Protein AF-A0A423VSE4-F1 (afdb_monomer_lite)

Structure (mmCIF, N/CA/C/O backbone):
data_AF-A0A423VSE4-F1
#
_entry.id   AF-A0A423VSE4-F1
#
loop_
_atom_site.group_PDB
_atom_site.id
_atom_site.type_symbol
_atom_site.label_atom_id
_atom_site.label_alt_id
_atom_site.label_comp_id
_atom_site.label_asym_id
_atom_site.label_entity_id
_atom_site.label_seq_id
_atom_site.pdbx_PDB_ins_code
_atom_site.Cartn_x
_atom_site.Cartn_y
_atom_site.Cartn_z
_atom_site.occupancy
_atom_site.B_iso_or_equiv
_atom_site.auth_seq_id
_atom_site.auth_comp_id
_atom_site.auth_asym_id
_atom_site.auth_atom_id
_atom_site.pdbx_PDB_model_num
ATOM 1 N N . MET A 1 1 ? 8.075 6.914 -15.945 1.00 66.00 1 MET A N 1
ATOM 2 C CA . MET A 1 1 ? 8.397 5.914 -16.992 1.00 66.00 1 MET A CA 1
ATOM 3 C C . MET A 1 1 ? 8.867 4.642 -16.314 1.00 66.00 1 MET A C 1
ATOM 5 O O . MET A 1 1 ? 9.471 4.757 -15.257 1.00 66.00 1 MET A O 1
ATOM 9 N N . ILE A 1 2 ? 8.597 3.471 -16.900 1.00 67.06 2 ILE A N 1
ATOM 10 C CA . ILE A 1 2 ? 9.089 2.181 -16.386 1.00 67.06 2 ILE A CA 1
ATOM 11 C C . ILE A 1 2 ? 10.633 2.233 -16.331 1.00 67.06 2 ILE A C 1
ATOM 13 O O . ILE A 1 2 ? 11.230 2.611 -17.343 1.00 67.06 2 ILE A O 1
ATOM 17 N N . PRO A 1 3 ? 11.284 1.931 -15.190 1.00 70.06 3 PRO A N 1
ATOM 18 C CA . PRO A 1 3 ? 12.743 1.903 -15.097 1.00 70.06 3 PRO A CA 1
ATOM 19 C C . PRO A 1 3 ? 13.387 0.908 -16.078 1.00 70.06 3 PRO A C 1
ATOM 21 O O . PRO A 1 3 ? 12.796 -0.103 -16.454 1.00 70.06 3 PRO A O 1
ATOM 24 N N . ARG A 1 4 ? 14.626 1.176 -16.508 1.00 74.94 4 ARG A N 1
ATOM 25 C CA . ARG A 1 4 ? 15.359 0.231 -17.367 1.00 74.94 4 ARG A CA 1
ATOM 26 C C . ARG A 1 4 ? 15.680 -1.046 -16.591 1.00 74.94 4 ARG A C 1
ATOM 28 O O . ARG A 1 4 ? 16.138 -0.970 -15.457 1.00 74.94 4 ARG A O 1
ATOM 35 N N . GLY A 1 5 ? 15.494 -2.198 -17.235 1.00 75.25 5 GLY A N 1
ATOM 36 C CA . GLY A 1 5 ? 15.815 -3.509 -16.664 1.00 75.25 5 GLY A CA 1
ATOM 37 C C . GLY A 1 5 ? 14.738 -4.109 -15.753 1.00 75.25 5 GLY A C 1
ATOM 38 O O . GLY A 1 5 ? 14.936 -5.215 -15.269 1.00 75.25 5 GLY A O 1
ATOM 39 N N . THR A 1 6 ? 13.603 -3.431 -15.544 1.00 67.44 6 THR A N 1
ATOM 40 C CA . THR A 1 6 ? 12.494 -3.933 -14.702 1.00 67.44 6 THR A CA 1
ATOM 41 C C . THR A 1 6 ? 11.329 -4.521 -15.501 1.00 67.44 6 THR A C 1
ATOM 43 O O . THR A 1 6 ? 10.330 -4.947 -14.928 1.00 67.44 6 THR A O 1
ATOM 46 N N . ALA A 1 7 ? 11.441 -4.534 -16.828 1.00 72.50 7 ALA A N 1
ATOM 47 C CA . ALA A 1 7 ? 10.487 -5.137 -17.745 1.00 72.50 7 ALA A CA 1
ATOM 48 C C . ALA A 1 7 ? 11.225 -5.649 -18.988 1.00 72.50 7 ALA A C 1
ATOM 50 O O . ALA A 1 7 ? 12.327 -5.181 -19.296 1.00 72.50 7 ALA A O 1
ATOM 51 N N . ASP A 1 8 ? 10.590 -6.566 -19.719 1.00 80.88 8 ASP A N 1
ATOM 52 C CA . ASP A 1 8 ? 11.051 -7.006 -21.037 1.00 80.88 8 ASP A CA 1
ATOM 53 C C . ASP A 1 8 ? 11.334 -5.803 -21.958 1.00 80.88 8 ASP A C 1
ATOM 55 O O . ASP A 1 8 ? 10.617 -4.794 -21.931 1.00 80.88 8 ASP A O 1
ATOM 59 N N . ALA A 1 9 ? 12.383 -5.902 -22.779 1.00 82.69 9 ALA A N 1
ATOM 60 C CA . ALA A 1 9 ? 12.835 -4.806 -23.633 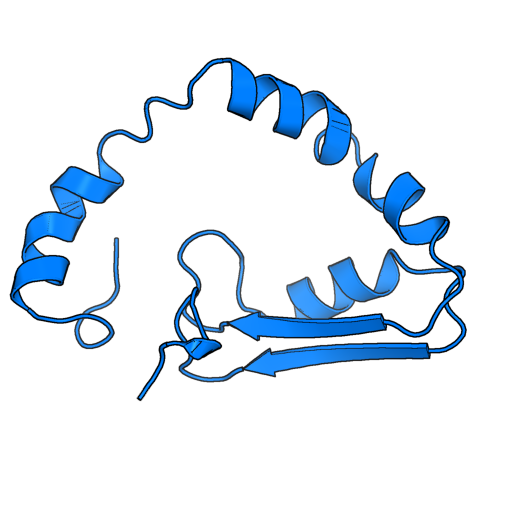1.00 82.69 9 ALA A CA 1
ATOM 61 C C . ALA A 1 9 ? 11.724 -4.295 -24.568 1.00 82.69 9 ALA A C 1
ATOM 63 O O . ALA A 1 9 ? 11.563 -3.080 -24.715 1.00 82.69 9 ALA A O 1
ATOM 64 N N . ALA A 1 10 ? 10.901 -5.196 -25.118 1.00 84.62 10 ALA A N 1
ATOM 65 C CA . ALA A 1 10 ? 9.790 -4.833 -25.989 1.00 84.62 10 ALA A CA 1
ATOM 66 C C . ALA A 1 10 ? 8.692 -4.070 -25.230 1.00 84.62 10 ALA A C 1
ATOM 68 O O . ALA A 1 10 ? 8.062 -3.177 -25.793 1.00 84.62 10 ALA A O 1
ATOM 69 N N . ILE A 1 11 ? 8.476 -4.361 -23.943 1.00 78.75 11 ILE A N 1
ATOM 70 C CA . ILE A 1 11 ? 7.528 -3.626 -23.088 1.00 78.75 11 ILE A CA 1
ATOM 71 C C . ILE A 1 11 ? 8.095 -2.265 -22.684 1.00 78.75 11 ILE A C 1
ATOM 73 O O . ILE A 1 11 ? 7.377 -1.262 -22.717 1.00 78.75 11 ILE A O 1
ATOM 77 N N . HIS A 1 12 ? 9.386 -2.200 -22.353 1.00 81.38 12 HIS A N 1
ATOM 78 C CA . HIS A 1 12 ? 10.053 -0.947 -22.013 1.00 81.38 12 HIS A CA 1
ATOM 79 C C . HIS A 1 12 ? 10.001 0.062 -23.178 1.00 81.38 12 HIS A C 1
ATOM 81 O O . HIS A 1 12 ? 9.734 1.243 -22.950 1.00 81.38 12 HIS A O 1
ATOM 87 N N . GLU A 1 13 ? 10.160 -0.381 -24.433 1.00 85.69 13 GLU A N 1
ATOM 88 C CA . GLU A 1 13 ? 9.986 0.470 -25.628 1.00 85.69 13 GLU A CA 1
ATOM 89 C C . GLU A 1 13 ? 8.580 1.080 -25.735 1.00 85.69 13 GLU A C 1
ATOM 91 O O . GLU A 1 13 ? 8.410 2.219 -26.178 1.00 85.69 13 GLU A O 1
ATOM 96 N N . GLN A 1 14 ? 7.561 0.359 -25.262 1.00 81.88 14 GLN A N 1
ATOM 97 C CA . GLN A 1 14 ? 6.183 0.849 -25.203 1.00 81.88 14 GLN A CA 1
ATOM 98 C C . GLN A 1 14 ? 5.940 1.797 -24.020 1.00 81.88 14 GLN A C 1
ATOM 100 O O . GLN A 1 14 ? 4.867 2.400 -23.941 1.00 81.88 14 GLN A O 1
ATOM 105 N N . GLY A 1 15 ? 6.918 1.973 -23.125 1.00 76.31 15 GLY A N 1
ATOM 106 C CA . GLY A 1 15 ? 6.793 2.729 -21.882 1.00 76.31 15 GLY A CA 1
ATOM 107 C C . GLY A 1 15 ? 6.207 4.120 -22.093 1.00 76.31 15 GLY A C 1
ATOM 108 O O . GLY A 1 15 ? 5.275 4.489 -21.388 1.00 76.31 15 GLY A O 1
ATOM 109 N N . ARG A 1 16 ? 6.657 4.860 -23.117 1.00 73.00 16 ARG A N 1
ATOM 110 C CA . ARG A 1 16 ? 6.121 6.198 -23.418 1.00 73.00 16 ARG A CA 1
ATOM 111 C C . ARG A 1 16 ? 4.659 6.157 -23.863 1.00 73.00 16 ARG A C 1
ATOM 113 O O . ARG A 1 16 ? 3.871 6.950 -23.372 1.00 73.00 16 ARG A O 1
ATOM 120 N N . ARG A 1 17 ? 4.268 5.211 -24.727 1.00 75.75 17 ARG A N 1
ATOM 121 C CA . ARG A 1 17 ? 2.869 5.032 -25.167 1.00 75.75 17 ARG A CA 1
ATOM 122 C C . ARG A 1 17 ? 1.949 4.671 -23.999 1.00 75.75 17 ARG A C 1
ATOM 124 O O . ARG A 1 17 ? 0.821 5.150 -23.951 1.00 75.75 17 ARG A O 1
ATOM 131 N N . LEU A 1 18 ? 2.426 3.826 -23.086 1.00 67.12 18 LEU A N 1
ATOM 132 C CA . LEU A 1 18 ? 1.685 3.417 -21.890 1.00 67.12 18 LEU A CA 1
ATOM 133 C C . LEU A 1 18 ? 1.583 4.556 -20.862 1.00 67.12 18 LEU A C 1
ATOM 135 O O . LEU A 1 18 ? 0.568 4.668 -20.179 1.00 67.12 18 LEU A O 1
ATOM 139 N N . TYR A 1 19 ? 2.601 5.418 -20.783 1.00 65.31 19 TYR A N 1
ATOM 140 C CA . TYR A 1 19 ? 2.627 6.571 -19.879 1.00 65.31 19 TYR A CA 1
ATOM 141 C C . TYR A 1 19 ? 1.797 7.755 -20.396 1.00 65.31 19 TYR A C 1
ATOM 143 O O . TYR A 1 19 ? 1.093 8.394 -19.619 1.00 65.31 19 TYR A O 1
ATOM 151 N N . ASP A 1 20 ? 1.852 8.039 -21.703 1.00 53.84 20 ASP A N 1
ATOM 152 C CA . ASP A 1 20 ? 1.373 9.306 -22.281 1.00 53.84 20 ASP A CA 1
ATOM 153 C C . ASP A 1 20 ? -0.146 9.471 -22.331 1.00 53.84 20 ASP A C 1
ATOM 155 O O . ASP A 1 20 ? -0.611 10.501 -22.806 1.00 53.84 20 ASP A O 1
ATOM 159 N N . ARG A 1 21 ? -0.949 8.520 -21.850 1.00 52.00 21 ARG A N 1
ATOM 160 C CA . ARG A 1 21 ? -2.403 8.699 -21.712 1.00 52.00 21 ARG A CA 1
ATOM 161 C C . ARG A 1 21 ? -3.006 7.557 -20.899 1.00 52.00 21 ARG A C 1
ATOM 163 O O . ARG A 1 21 ? -3.736 6.719 -21.425 1.00 52.00 21 ARG A O 1
ATOM 170 N N . MET A 1 22 ? -2.864 7.610 -19.574 1.00 50.56 22 MET A N 1
ATOM 171 C CA . MET A 1 22 ? -4.071 7.347 -18.787 1.00 50.56 22 MET A CA 1
ATOM 172 C C . MET A 1 22 ? -5.023 8.510 -19.086 1.00 50.56 22 MET A C 1
ATOM 174 O O . MET A 1 22 ? -5.041 9.513 -18.380 1.00 50.56 22 MET A O 1
ATOM 178 N N . HIS A 1 23 ? -5.808 8.407 -20.162 1.00 51.16 23 HIS A N 1
ATOM 179 C CA . HIS A 1 23 ? -7.091 9.100 -20.211 1.00 51.16 23 HIS A CA 1
ATOM 180 C C . HIS A 1 23 ? -7.896 8.503 -19.067 1.00 51.16 23 HIS A C 1
ATOM 182 O O . HIS A 1 23 ? -8.531 7.472 -19.251 1.00 51.16 23 HIS A O 1
ATOM 188 N N . VAL A 1 24 ? -7.744 9.068 -17.870 1.00 55.00 24 VAL A N 1
ATOM 189 C CA . VAL A 1 24 ? -8.401 8.607 -16.652 1.00 55.00 24 VAL A CA 1
ATOM 190 C C . VAL A 1 24 ? -9.899 8.652 -16.950 1.00 55.00 24 VAL A C 1
ATOM 192 O O . VAL A 1 24 ? -10.454 9.750 -17.038 1.00 55.00 24 VAL A O 1
ATOM 195 N N . PRO A 1 25 ? -10.565 7.506 -17.190 1.00 58.09 25 PRO A N 1
ATOM 196 C CA . PRO A 1 25 ? -11.990 7.518 -17.468 1.00 58.09 25 PRO A CA 1
ATOM 197 C C . PRO A 1 25 ? -12.676 8.124 -16.248 1.00 58.09 25 PRO A C 1
ATOM 199 O O . PRO A 1 25 ? -12.201 7.936 -15.128 1.00 58.09 25 PRO A O 1
ATOM 202 N N . TYR A 1 26 ? -13.782 8.839 -16.442 1.00 55.88 26 TYR A N 1
ATOM 203 C CA . TYR A 1 26 ? -14.506 9.557 -15.382 1.00 55.88 26 TYR A CA 1
ATOM 204 C C . TYR A 1 26 ? -14.693 8.729 -14.090 1.00 55.88 26 TYR A C 1
ATOM 206 O O . TYR A 1 26 ? -14.592 9.251 -12.982 1.00 55.88 26 TYR A O 1
ATOM 214 N N . VAL A 1 27 ? -14.852 7.411 -14.244 1.00 58.31 27 VAL A N 1
ATOM 215 C CA . VAL A 1 27 ? -14.967 6.405 -13.176 1.00 58.31 27 VAL A CA 1
ATOM 216 C C . VAL A 1 27 ? -13.766 6.387 -12.210 1.00 58.31 27 VAL A C 1
ATOM 218 O O . VAL A 1 27 ? -13.929 6.281 -10.999 1.00 58.31 27 VAL A O 1
ATOM 221 N N . LYS A 1 28 ? -12.542 6.582 -12.709 1.00 62.81 28 LYS A N 1
ATOM 222 C CA . LYS A 1 28 ? -11.342 6.649 -11.861 1.00 62.81 28 LYS A CA 1
ATOM 223 C C . LYS A 1 28 ? -11.250 7.962 -11.071 1.00 62.81 28 LYS A C 1
ATOM 225 O O . LYS A 1 28 ? -10.673 7.988 -9.987 1.00 62.81 28 LYS A O 1
ATOM 230 N N . ILE A 1 29 ? -11.852 9.049 -11.569 1.00 70.06 29 ILE A N 1
ATOM 231 C CA . ILE A 1 29 ? -11.963 10.312 -10.818 1.00 70.06 29 ILE A CA 1
ATOM 232 C C . ILE A 1 29 ? -12.985 10.170 -9.684 1.00 70.06 29 ILE A C 1
ATOM 234 O O . ILE A 1 29 ? -12.772 10.724 -8.602 1.00 70.06 29 ILE A O 1
ATOM 238 N N . SER A 1 30 ? -14.083 9.433 -9.893 1.00 75.94 30 SER A N 1
ATOM 239 C CA . SER A 1 30 ? -15.043 9.166 -8.815 1.00 75.94 30 SER A CA 1
ATOM 240 C C . SER A 1 30 ? -14.434 8.333 -7.693 1.00 75.94 30 SER A C 1
ATOM 242 O O . SER A 1 30 ? -14.621 8.706 -6.538 1.00 75.94 30 SER A O 1
ATOM 244 N N . ASP A 1 31 ? -13.640 7.303 -8.000 1.00 78.19 31 ASP A N 1
ATOM 245 C CA . ASP A 1 31 ? -12.971 6.492 -6.971 1.00 78.19 31 ASP A CA 1
ATO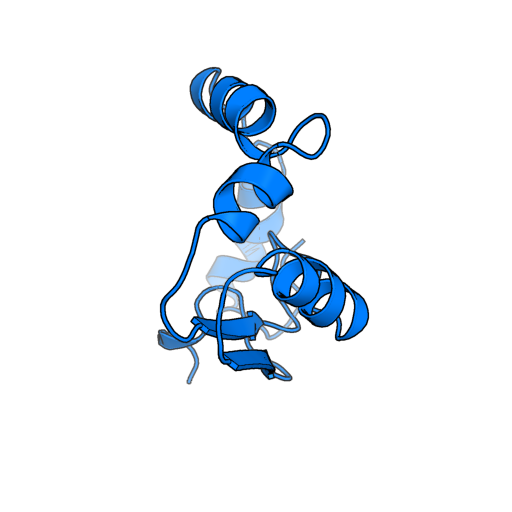M 246 C C . ASP A 1 31 ? -11.977 7.320 -6.160 1.00 78.19 31 ASP A C 1
ATOM 248 O O . ASP A 1 31 ? -11.977 7.267 -4.928 1.00 78.19 31 ASP A O 1
ATOM 252 N N . TYR A 1 32 ? -11.189 8.169 -6.832 1.00 80.62 32 TYR A N 1
ATOM 253 C CA . TYR A 1 32 ? -10.320 9.118 -6.144 1.00 80.62 32 TYR A CA 1
ATOM 254 C C . TYR A 1 32 ? -11.115 9.989 -5.166 1.00 80.62 32 TYR A C 1
ATOM 256 O O . TYR A 1 32 ? -10.753 10.088 -3.999 1.00 80.62 32 TYR A O 1
ATOM 264 N N . LYS A 1 33 ? -12.238 10.575 -5.594 1.00 82.31 33 LYS A N 1
ATOM 265 C CA . L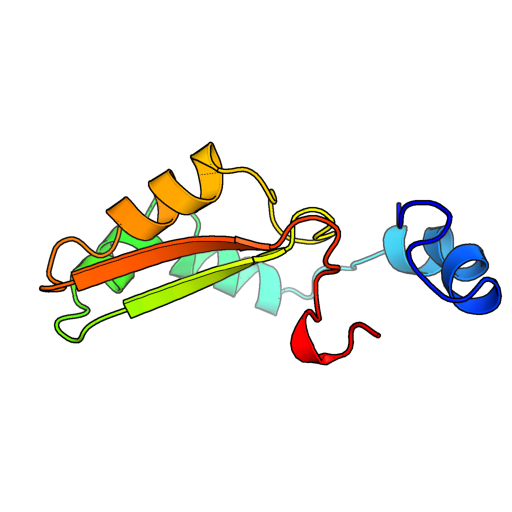YS A 1 33 ? -13.072 11.433 -4.733 1.00 82.31 33 LYS A CA 1
ATOM 266 C C . LYS A 1 33 ? -13.785 10.677 -3.608 1.00 82.31 33 LYS A C 1
ATOM 268 O O . LYS A 1 33 ? -14.047 11.254 -2.546 1.00 82.31 33 LYS A O 1
ATOM 273 N N . ALA A 1 34 ? -14.166 9.429 -3.855 1.00 83.69 34 ALA A N 1
ATOM 274 C CA . ALA A 1 34 ? -14.918 8.610 -2.916 1.00 83.69 34 ALA A CA 1
ATOM 275 C C . ALA A 1 34 ? -14.019 8.034 -1.818 1.00 83.69 34 ALA A C 1
ATOM 277 O O . ALA A 1 34 ? -14.417 8.041 -0.656 1.00 83.69 34 ALA A O 1
ATOM 278 N N . ILE A 1 35 ? -12.817 7.584 -2.183 1.00 84.56 35 ILE A N 1
ATOM 279 C CA . ILE A 1 35 ? -11.936 6.805 -1.309 1.00 84.56 35 ILE A CA 1
ATOM 280 C C . ILE A 1 35 ? -10.747 7.642 -0.843 1.00 84.56 35 ILE A C 1
ATOM 282 O O . ILE A 1 35 ? -10.459 7.700 0.344 1.00 84.56 35 ILE A O 1
ATOM 286 N N . TRP A 1 36 ? -10.051 8.314 -1.755 1.00 84.44 36 TRP A N 1
ATOM 287 C CA . TRP A 1 36 ? -8.712 8.838 -1.473 1.00 84.44 36 TRP A CA 1
ATOM 288 C C . TRP A 1 36 ? -8.706 10.322 -1.085 1.00 84.44 36 TRP A C 1
ATOM 290 O O . TRP A 1 36 ? -7.985 10.732 -0.173 1.00 84.44 36 TRP A O 1
ATOM 300 N N . ALA A 1 37 ? -9.532 11.138 -1.740 1.00 84.19 37 ALA A N 1
ATOM 301 C CA . ALA A 1 37 ? -9.601 12.576 -1.523 1.00 84.19 37 ALA A CA 1
ATOM 302 C C . ALA A 1 37 ? -10.126 12.915 -0.122 1.00 84.19 37 ALA A C 1
ATOM 304 O O . ALA A 1 37 ? -11.103 12.336 0.358 1.00 84.19 37 ALA A O 1
ATOM 305 N N . GLY A 1 38 ? -9.497 13.905 0.516 1.00 86.75 38 GLY A N 1
ATOM 306 C CA . GLY A 1 38 ? -9.899 14.376 1.843 1.00 86.75 38 GLY A CA 1
ATOM 307 C C . GLY A 1 38 ? -9.663 13.365 2.969 1.00 86.75 38 GLY A C 1
ATOM 308 O O . GLY A 1 38 ? -10.274 13.499 4.020 1.00 86.75 38 GLY A O 1
ATOM 309 N N . GLY A 1 39 ? -8.816 12.349 2.761 1.00 86.31 39 GLY A N 1
ATOM 310 C CA . GLY A 1 39 ? -8.416 11.410 3.817 1.00 86.31 39 GLY A CA 1
ATOM 311 C C . GLY A 1 39 ? -9.440 10.325 4.166 1.00 86.31 39 GLY A C 1
ATOM 312 O O . GLY A 1 39 ? -9.203 9.571 5.105 1.00 86.31 39 GLY A O 1
ATOM 313 N N . LYS A 1 40 ? -10.536 10.192 3.404 1.00 90.81 40 LYS A N 1
ATOM 314 C CA . LYS A 1 40 ? -11.620 9.212 3.644 1.00 90.81 40 LYS A CA 1
ATOM 315 C C . LYS A 1 40 ? -11.142 7.760 3.733 1.00 90.81 40 LYS A C 1
ATOM 317 O O . LYS A 1 40 ? -11.769 6.942 4.401 1.00 90.81 40 LYS A O 1
ATOM 322 N N . TRP A 1 41 ? -10.028 7.432 3.084 1.00 93.44 41 TRP A N 1
ATOM 323 C CA . TRP A 1 41 ? -9.423 6.106 3.139 1.00 93.44 41 TRP A CA 1
ATOM 324 C C . TRP A 1 41 ? -9.076 5.708 4.579 1.00 93.44 41 TRP A C 1
ATOM 326 O O . TRP A 1 41 ? -9.249 4.547 4.936 1.00 93.44 41 TRP A O 1
ATOM 336 N N . ARG A 1 42 ? -8.678 6.665 5.435 1.00 95.00 42 ARG A N 1
ATOM 337 C CA . ARG A 1 42 ? -8.375 6.401 6.850 1.00 95.00 42 ARG A CA 1
ATOM 338 C C . ARG A 1 42 ? -9.618 5.963 7.614 1.00 95.00 42 ARG A C 1
ATOM 340 O O . ARG A 1 42 ? -9.532 5.032 8.405 1.00 95.00 42 ARG A O 1
ATOM 347 N N . ASP A 1 43 ? -10.776 6.559 7.331 1.00 93.94 43 ASP A N 1
ATOM 348 C CA . ASP A 1 43 ? -12.044 6.158 7.953 1.00 93.94 43 ASP A CA 1
ATOM 349 C C . ASP A 1 43 ? -12.467 4.746 7.536 1.00 93.94 43 ASP A C 1
ATOM 351 O O . ASP A 1 43 ? -13.099 4.030 8.314 1.00 93.94 43 ASP A O 1
ATOM 355 N N . LEU A 1 44 ? -12.147 4.345 6.302 1.00 93.56 44 LEU A N 1
ATOM 356 C CA . LEU A 1 44 ? -12.417 3.000 5.795 1.00 93.56 44 LEU A CA 1
ATOM 357 C C . LEU A 1 44 ? -11.464 1.978 6.427 1.00 93.56 44 LEU A C 1
ATOM 359 O O . LEU A 1 44 ? -11.927 0.998 7.013 1.00 93.56 44 LEU A O 1
ATOM 363 N N . CYS A 1 45 ? -10.154 2.230 6.375 1.00 96.38 45 CYS A N 1
ATOM 364 C CA . CYS A 1 45 ? -9.130 1.379 6.988 1.00 96.38 45 CYS A CA 1
ATOM 365 C C . CYS A 1 45 ? -9.329 1.245 8.504 1.00 96.38 45 CYS A C 1
ATOM 367 O O . CYS A 1 45 ? -9.235 0.145 9.046 1.00 96.38 45 CYS A O 1
ATOM 369 N N . GLY A 1 46 ? -9.702 2.331 9.184 1.00 97.56 46 GLY A N 1
ATOM 370 C CA . GLY A 1 46 ? -9.926 2.366 10.628 1.00 97.56 46 GLY A CA 1
ATOM 371 C C . GLY A 1 46 ? -11.101 1.512 11.109 1.00 97.56 46 GLY A C 1
ATOM 372 O O . GLY A 1 46 ? -11.250 1.310 12.309 1.00 97.56 46 GLY A O 1
ATOM 373 N N . ARG A 1 47 ? -11.938 0.980 10.207 1.00 97.06 47 ARG A N 1
ATOM 374 C CA . ARG A 1 47 ? -13.035 0.052 10.542 1.00 97.06 47 ARG A CA 1
ATOM 375 C C . ARG A 1 47 ? -12.626 -1.419 10.480 1.00 97.06 47 ARG A C 1
ATOM 377 O O . ARG A 1 47 ? -13.402 -2.273 10.911 1.00 97.06 47 ARG A O 1
ATOM 384 N N . VAL A 1 48 ? -11.451 -1.731 9.940 1.00 97.94 48 VAL A N 1
ATOM 385 C CA . VAL A 1 48 ? -10.959 -3.106 9.808 1.00 97.94 48 VAL A CA 1
ATOM 386 C C . VAL A 1 48 ? -10.508 -3.618 11.175 1.00 97.94 48 VAL A C 1
ATOM 388 O O . VAL A 1 48 ? -9.655 -3.015 11.815 1.00 97.94 48 VAL A O 1
ATOM 391 N N . LYS A 1 49 ? -11.099 -4.733 11.624 1.00 98.25 49 LYS A N 1
ATOM 392 C CA . LYS A 1 49 ? -10.859 -5.331 12.956 1.00 98.25 49 LYS A CA 1
ATOM 393 C C . LYS A 1 49 ? -10.048 -6.629 12.926 1.00 98.25 49 LYS A C 1
ATOM 395 O O . LYS A 1 49 ? -9.736 -7.183 13.975 1.00 98.25 49 LYS A O 1
ATOM 400 N N . VAL A 1 50 ? -9.770 -7.150 11.736 1.00 98.38 50 VAL A N 1
ATOM 401 C CA . VAL A 1 50 ? -8.993 -8.381 11.534 1.00 98.38 50 VAL A CA 1
ATOM 402 C C . VAL A 1 50 ? -7.522 -8.034 11.291 1.00 98.38 50 VAL A C 1
ATOM 404 O O . VAL A 1 50 ? -7.267 -6.931 10.812 1.00 98.38 50 VAL A O 1
ATOM 407 N N . PRO A 1 51 ? -6.569 -8.942 11.584 1.00 98.44 51 PRO A N 1
ATOM 408 C CA . PRO A 1 51 ? -5.162 -8.736 11.253 1.00 98.44 51 PRO A CA 1
ATOM 409 C C . PRO A 1 51 ? -4.956 -8.390 9.776 1.00 98.44 51 PRO A C 1
ATOM 411 O O . PRO A 1 51 ? -5.626 -8.950 8.906 1.00 98.44 51 PRO A O 1
ATOM 414 N N . VAL A 1 52 ? -4.021 -7.482 9.506 1.00 98.25 52 VAL A N 1
ATOM 415 C CA . VAL A 1 52 ? -3.729 -6.976 8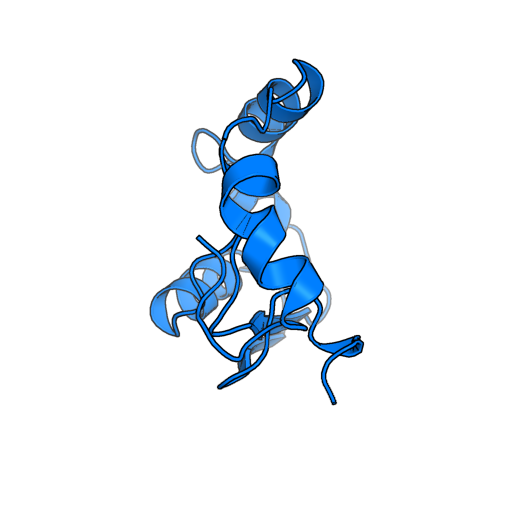.160 1.00 98.25 52 VAL A CA 1
ATOM 416 C C . VAL A 1 52 ? -2.252 -7.186 7.850 1.00 98.25 52 VAL A C 1
ATOM 418 O O . VAL A 1 52 ? -1.398 -6.893 8.684 1.00 98.25 52 VAL A O 1
ATOM 421 N N . MET A 1 53 ? -1.966 -7.668 6.643 1.00 97.31 53 MET A N 1
ATOM 422 C CA . MET A 1 53 ? -0.618 -7.771 6.089 1.00 97.31 53 MET A CA 1
ATOM 423 C C . MET A 1 53 ? -0.560 -6.954 4.799 1.00 97.31 53 MET A C 1
ATOM 425 O O . MET A 1 53 ? -1.466 -7.058 3.968 1.00 97.31 53 MET A O 1
ATOM 429 N N . ILE A 1 54 ? 0.464 -6.116 4.663 1.00 95.56 54 ILE A N 1
ATOM 430 C CA . ILE A 1 54 ? 0.653 -5.197 3.538 1.00 95.56 54 ILE A CA 1
ATOM 431 C C . ILE A 1 54 ? 2.083 -5.344 3.037 1.00 95.56 54 ILE A C 1
ATOM 433 O O . ILE A 1 54 ? 3.025 -5.106 3.786 1.00 95.56 54 ILE A O 1
ATOM 437 N N . ASP A 1 55 ? 2.232 -5.638 1.753 1.00 93.69 55 ASP A N 1
ATOM 438 C CA . ASP A 1 55 ? 3.522 -5.633 1.075 1.00 93.69 55 ASP A CA 1
ATOM 439 C C . ASP A 1 55 ? 3.463 -4.653 -0.093 1.00 93.69 55 ASP A C 1
ATOM 441 O O . ASP A 1 55 ? 2.573 -4.730 -0.942 1.00 93.69 55 ASP A O 1
ATOM 445 N N . LEU A 1 56 ? 4.391 -3.697 -0.104 1.00 94.88 56 LEU A N 1
ATOM 446 C CA . LEU A 1 56 ? 4.460 -2.645 -1.109 1.00 94.88 56 LEU A CA 1
ATOM 447 C C . LEU A 1 56 ? 5.708 -2.813 -1.973 1.00 94.88 56 LEU A C 1
ATOM 449 O O . LEU A 1 56 ? 6.820 -2.886 -1.460 1.00 94.88 56 LEU A O 1
ATOM 453 N N . ALA A 1 57 ? 5.541 -2.848 -3.290 1.00 92.94 57 ALA A N 1
ATOM 454 C CA . ALA A 1 57 ? 6.658 -2.961 -4.219 1.00 92.94 57 ALA A CA 1
ATOM 455 C C . ALA A 1 57 ? 7.533 -1.696 -4.204 1.00 92.94 57 ALA A C 1
ATOM 457 O O . ALA A 1 57 ? 7.023 -0.581 -4.295 1.00 92.94 57 ALA A O 1
ATOM 458 N N . GLU A 1 58 ? 8.859 -1.849 -4.133 1.00 93.06 58 GLU A N 1
ATOM 459 C CA . GLU A 1 58 ? 9.781 -0.703 -4.158 1.00 93.06 58 GLU A CA 1
ATOM 460 C C . GLU A 1 58 ? 9.766 0.035 -5.504 1.00 93.06 58 GLU A C 1
ATOM 462 O O . GLU A 1 58 ? 9.831 1.263 -5.546 1.00 93.06 58 GLU A O 1
ATOM 467 N N . LEU A 1 59 ? 9.663 -0.706 -6.612 1.00 87.12 59 LEU A N 1
ATOM 468 C CA . LEU A 1 59 ? 9.707 -0.169 -7.976 1.00 87.12 59 LEU A CA 1
ATOM 469 C C . LEU A 1 59 ? 8.302 -0.033 -8.581 1.00 87.12 59 LEU A C 1
ATOM 471 O O . LEU A 1 59 ? 8.115 -0.145 -9.797 1.00 87.12 59 LEU A O 1
ATOM 475 N N . ASP A 1 60 ? 7.308 0.186 -7.723 1.00 86.25 60 ASP A N 1
ATOM 476 C CA . ASP A 1 60 ? 5.918 0.384 -8.109 1.00 86.25 60 ASP A CA 1
ATOM 477 C C . ASP A 1 60 ? 5.747 1.654 -8.962 1.00 86.25 60 ASP A C 1
ATOM 479 O O . ASP A 1 60 ? 6.292 2.718 -8.668 1.00 86.25 60 ASP A O 1
ATOM 483 N N . ALA A 1 61 ? 4.990 1.546 -10.056 1.00 78.62 61 ALA A N 1
ATOM 484 C CA . ALA A 1 61 ? 4.725 2.668 -10.958 1.00 78.62 61 ALA A CA 1
ATOM 485 C C . ALA A 1 61 ? 3.452 3.458 -10.595 1.00 78.62 61 ALA A C 1
ATOM 487 O O . ALA A 1 61 ? 3.207 4.514 -11.183 1.00 78.62 61 ALA A O 1
ATOM 488 N N . LEU A 1 62 ? 2.627 2.937 -9.683 1.00 80.81 62 LEU A N 1
ATOM 489 C CA . LEU A 1 62 ? 1.353 3.504 -9.240 1.00 80.81 62 LEU A CA 1
ATOM 490 C C . LEU A 1 62 ? 1.420 4.041 -7.805 1.00 80.81 62 LEU A C 1
ATOM 492 O O . LEU A 1 62 ? 0.775 5.047 -7.510 1.00 80.81 62 LEU A O 1
ATOM 496 N N . TRP A 1 63 ? 2.200 3.399 -6.936 1.00 85.81 63 TRP A N 1
ATOM 497 C CA . TRP A 1 63 ? 2.334 3.749 -5.521 1.00 85.81 63 TRP A CA 1
ATOM 498 C C . TRP A 1 63 ? 3.763 4.169 -5.166 1.00 85.81 63 TRP A C 1
ATOM 500 O O . TRP A 1 63 ? 4.717 3.844 -5.865 1.00 85.81 63 TRP A O 1
ATOM 510 N N . MET A 1 64 ? 3.926 4.907 -4.066 1.00 90.81 64 MET A N 1
ATOM 511 C CA . MET A 1 64 ? 5.255 5.278 -3.572 1.00 90.81 64 MET A CA 1
ATOM 512 C C . MET A 1 64 ? 5.827 4.137 -2.733 1.00 90.81 64 MET A C 1
ATOM 514 O O . MET A 1 64 ? 5.485 4.017 -1.563 1.00 90.81 64 MET A O 1
ATOM 518 N N . GLY A 1 65 ? 6.704 3.328 -3.327 1.00 93.06 65 GLY A N 1
ATOM 519 C CA . GLY A 1 65 ? 7.358 2.167 -2.711 1.00 93.06 65 GLY A CA 1
ATOM 520 C C . GLY A 1 65 ? 8.377 2.475 -1.609 1.00 93.06 65 GLY A C 1
ATOM 521 O O . GLY A 1 65 ? 9.494 1.964 -1.646 1.00 93.06 65 GLY A O 1
ATOM 522 N N . THR A 1 66 ? 8.038 3.338 -0.647 1.00 95.81 66 THR A N 1
ATOM 523 C CA . THR A 1 66 ? 8.920 3.720 0.466 1.00 95.81 66 THR A CA 1
ATOM 524 C C . THR A 1 66 ? 8.410 3.213 1.808 1.00 95.81 66 THR A C 1
ATOM 526 O O . THR A 1 66 ? 7.211 3.020 2.018 1.00 95.81 66 THR A O 1
ATOM 529 N N . GLU A 1 67 ? 9.337 3.034 2.750 1.00 96.75 67 GLU A N 1
ATOM 530 C CA . GLU A 1 67 ? 9.022 2.592 4.112 1.00 96.75 67 GLU A CA 1
ATOM 531 C C . GLU A 1 67 ? 8.116 3.600 4.829 1.00 96.75 67 GLU A C 1
ATOM 533 O O . GLU A 1 67 ? 7.220 3.231 5.584 1.00 96.75 67 GLU A O 1
ATOM 538 N N . GLU A 1 68 ? 8.318 4.896 4.581 1.00 96.75 68 GLU A N 1
ATOM 539 C CA . GLU A 1 68 ? 7.476 5.965 5.118 1.00 96.75 68 GLU A CA 1
ATOM 540 C C . GLU A 1 68 ? 6.033 5.818 4.641 1.00 96.75 68 GLU A C 1
ATOM 542 O O . GLU A 1 68 ? 5.111 5.936 5.449 1.00 96.75 68 GLU A O 1
ATOM 547 N N . HIS A 1 69 ? 5.840 5.521 3.355 1.00 94.81 69 HIS A N 1
ATOM 548 C CA . HIS A 1 69 ? 4.515 5.364 2.771 1.00 94.81 69 HIS A CA 1
ATOM 549 C C . HIS A 1 69 ? 3.818 4.100 3.286 1.00 94.81 69 HIS A C 1
ATOM 551 O O . HIS A 1 69 ? 2.648 4.149 3.670 1.00 94.81 69 HIS A O 1
ATOM 557 N N . ALA A 1 70 ? 4.551 2.985 3.374 1.00 96.25 70 ALA A N 1
ATOM 558 C CA . ALA A 1 70 ? 4.046 1.744 3.954 1.00 96.25 70 ALA A CA 1
ATOM 559 C C . ALA A 1 70 ? 3.607 1.949 5.416 1.00 96.25 70 ALA A C 1
ATOM 561 O O . ALA A 1 70 ? 2.497 1.562 5.790 1.00 96.25 70 ALA A O 1
ATOM 562 N N . ARG A 1 71 ? 4.422 2.640 6.230 1.00 96.44 71 ARG A N 1
ATOM 563 C CA . ARG A 1 71 ? 4.079 2.986 7.621 1.00 96.44 71 ARG A CA 1
ATOM 564 C C . ARG A 1 71 ? 2.871 3.915 7.718 1.00 96.44 71 ARG A C 1
ATOM 566 O O . ARG A 1 71 ? 2.019 3.707 8.582 1.00 96.44 71 ARG A O 1
ATOM 573 N N . GLU A 1 72 ? 2.779 4.929 6.858 1.00 95.50 72 GLU A N 1
ATOM 574 C CA . GLU A 1 72 ? 1.641 5.852 6.850 1.00 95.50 72 GLU A CA 1
ATOM 575 C C . GLU A 1 72 ? 0.324 5.106 6.603 1.00 95.50 72 GLU A C 1
ATOM 577 O O . GLU A 1 72 ? -0.659 5.321 7.325 1.00 95.50 72 GLU A O 1
ATOM 582 N N . PHE A 1 73 ? 0.313 4.245 5.583 1.00 95.94 73 PHE A N 1
ATOM 583 C CA . PHE A 1 73 ? -0.870 3.493 5.193 1.00 95.94 73 PHE A CA 1
ATOM 584 C C . PHE A 1 73 ? -1.250 2.452 6.252 1.00 95.94 73 PHE A C 1
ATOM 586 O O . PHE A 1 73 ? -2.411 2.393 6.662 1.00 95.94 73 PHE A O 1
ATOM 593 N N . ALA A 1 74 ? -0.267 1.719 6.785 1.00 97.44 74 ALA A N 1
ATOM 594 C CA . ALA A 1 74 ? -0.452 0.789 7.899 1.00 97.44 74 ALA A CA 1
ATOM 595 C C . ALA A 1 74 ? -1.070 1.471 9.132 1.00 97.44 74 ALA A C 1
ATOM 597 O O . ALA A 1 74 ? -1.998 0.939 9.742 1.00 97.44 74 ALA A O 1
ATOM 598 N N . GLY A 1 75 ? -0.634 2.695 9.448 1.00 97.12 75 GLY A N 1
ATOM 599 C CA . GLY A 1 75 ? -1.190 3.498 10.539 1.00 97.12 75 GLY A CA 1
ATOM 600 C C . GLY A 1 75 ? -2.668 3.878 10.365 1.00 97.12 75 GLY A C 1
ATOM 601 O O . GLY A 1 75 ? -3.306 4.303 11.325 1.00 97.12 75 GLY A O 1
ATOM 602 N N . GLY A 1 76 ? -3.242 3.723 9.168 1.00 96.81 76 GLY A N 1
ATOM 603 C CA . GLY A 1 76 ? -4.676 3.905 8.934 1.00 96.81 76 GLY A CA 1
ATOM 604 C C . GLY A 1 76 ? -5.555 2.789 9.510 1.00 96.81 76 GLY A C 1
ATOM 605 O O . GLY A 1 76 ? -6.741 3.013 9.737 1.00 96.81 76 GLY A O 1
ATOM 606 N N . PHE A 1 77 ? -5.007 1.605 9.788 1.00 98.12 77 PHE A N 1
ATOM 607 C CA . PHE A 1 77 ? -5.753 0.436 10.275 1.00 98.12 77 PHE A CA 1
ATOM 608 C C . PHE A 1 77 ? -5.869 0.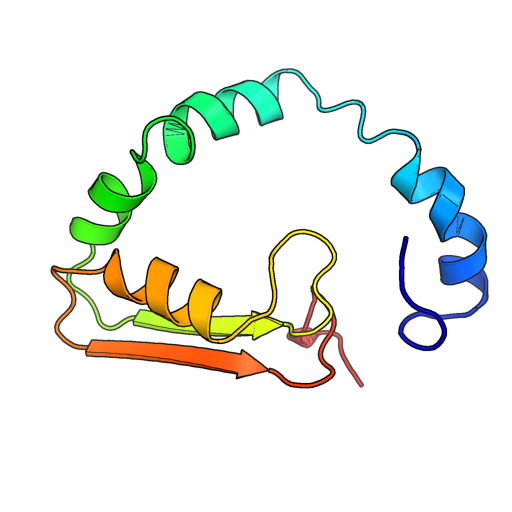414 11.809 1.00 98.12 77 PHE A C 1
ATOM 610 O O . PHE A 1 77 ? -5.591 -0.589 12.461 1.00 98.12 77 PHE A O 1
ATOM 617 N N . ALA A 1 78 ? -6.293 1.535 12.398 1.00 97.00 78 ALA A N 1
ATOM 618 C CA . ALA A 1 78 ? -6.240 1.779 13.843 1.00 97.00 78 ALA A CA 1
ATOM 619 C C . ALA A 1 78 ? -7.074 0.814 14.715 1.00 97.00 78 ALA A C 1
ATOM 621 O O . ALA A 1 78 ? -6.811 0.697 15.909 1.00 97.00 78 ALA A O 1
ATOM 622 N N . ALA A 1 79 ? -8.078 0.135 14.148 1.00 97.94 79 ALA A N 1
ATOM 623 C CA . ALA A 1 79 ? -8.895 -0.849 14.866 1.00 97.94 79 ALA A CA 1
ATOM 624 C C . ALA A 1 79 ? -8.412 -2.302 14.706 1.00 97.94 79 ALA A C 1
ATOM 626 O O . ALA A 1 79 ? -9.014 -3.205 15.294 1.00 97.94 79 ALA A O 1
ATOM 627 N N . SER A 1 80 ? -7.357 -2.547 13.922 1.00 98.31 80 SER A N 1
ATOM 628 C CA . SER A 1 80 ? -6.784 -3.883 13.773 1.00 98.31 80 SER A CA 1
ATOM 629 C C . SER A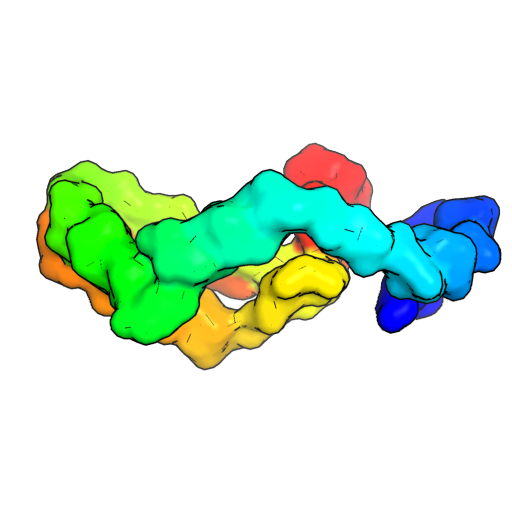 1 80 ? -5.898 -4.224 14.971 1.00 98.31 80 SER A C 1
ATOM 631 O O . SER A 1 80 ? -5.068 -3.423 15.392 1.00 98.31 80 SER A O 1
ATOM 633 N N . GLY A 1 81 ? -6.025 -5.447 15.492 1.00 97.00 81 GLY A N 1
ATOM 634 C CA . GLY A 1 81 ? -5.159 -5.942 16.568 1.00 97.00 81 GLY A CA 1
ATOM 635 C C . GLY A 1 81 ? -3.716 -6.227 16.133 1.00 97.00 81 GLY A C 1
ATOM 636 O O . GLY A 1 81 ? -2.850 -6.401 16.988 1.00 97.00 81 GLY A O 1
ATOM 637 N N . ARG A 1 82 ? -3.450 -6.299 14.821 1.00 98.06 82 ARG A N 1
ATOM 638 C CA . ARG A 1 82 ? -2.112 -6.511 14.252 1.00 98.06 82 ARG A CA 1
ATOM 639 C C . ARG A 1 82 ? -2.046 -5.993 12.818 1.00 98.06 82 ARG A C 1
ATOM 641 O O . ARG A 1 82 ? -2.905 -6.322 11.998 1.00 98.06 82 ARG A O 1
ATOM 648 N N . VAL A 1 83 ? -1.008 -5.222 12.517 1.00 98.38 83 VAL A N 1
ATOM 649 C CA . VAL A 1 83 ? -0.719 -4.742 11.164 1.00 98.38 83 VAL A CA 1
ATOM 650 C C . VAL A 1 83 ? 0.756 -4.986 10.884 1.00 98.38 83 VAL A C 1
ATOM 652 O O . VAL A 1 83 ? 1.608 -4.383 11.531 1.00 98.38 83 VAL A O 1
ATOM 655 N N . ASP A 1 84 ? 1.042 -5.881 9.945 1.00 98.06 84 ASP A N 1
ATOM 656 C CA . ASP A 1 84 ? 2.383 -6.091 9.407 1.00 98.06 84 ASP A CA 1
ATOM 657 C C . ASP A 1 84 ? 2.474 -5.348 8.067 1.00 98.06 84 ASP A C 1
ATOM 659 O O . ASP A 1 84 ? 1.614 -5.521 7.203 1.00 98.06 84 ASP A O 1
ATOM 663 N N . ALA A 1 85 ? 3.484 -4.496 7.901 1.00 97.19 85 ALA A N 1
ATOM 664 C CA . ALA A 1 85 ? 3.690 -3.737 6.674 1.00 97.19 85 ALA A CA 1
ATOM 665 C C . ALA A 1 85 ? 5.166 -3.738 6.284 1.00 97.19 85 ALA A C 1
ATOM 667 O O . ALA A 1 85 ? 6.023 -3.507 7.140 1.00 97.19 85 ALA A O 1
ATOM 668 N N . SER A 1 86 ? 5.453 -3.979 5.006 1.00 96.31 86 SER A N 1
ATOM 669 C CA . SER A 1 86 ? 6.819 -4.021 4.490 1.00 96.31 86 SER A CA 1
ATOM 670 C C . SER A 1 86 ? 6.930 -3.445 3.078 1.00 96.31 86 SER A C 1
ATOM 672 O O . SER A 1 86 ? 5.942 -3.350 2.343 1.00 96.31 86 SER A O 1
ATOM 674 N N . VAL A 1 87 ? 8.151 -3.057 2.699 1.00 96.94 87 VAL A N 1
ATOM 675 C CA . VAL A 1 87 ? 8.506 -2.782 1.305 1.00 96.94 87 VAL A CA 1
ATOM 676 C C . VAL A 1 87 ? 9.281 -3.965 0.736 1.00 96.94 87 VAL A C 1
ATOM 678 O O . VAL A 1 87 ? 10.357 -4.317 1.226 1.00 96.94 87 VAL A O 1
ATOM 681 N N . VAL A 1 88 ? 8.780 -4.535 -0.356 1.00 94.12 88 VAL A N 1
ATOM 682 C CA . VAL A 1 88 ? 9.456 -5.600 -1.096 1.00 94.12 88 VAL A CA 1
ATOM 683 C C . VAL A 1 88 ? 10.482 -4.972 -2.033 1.00 94.12 88 VAL A C 1
ATOM 685 O O . VAL A 1 88 ? 10.157 -4.391 -3.073 1.00 94.12 88 VAL A O 1
ATOM 688 N N . LYS A 1 89 ? 11.747 -5.067 -1.626 1.00 91.88 89 LYS A N 1
ATOM 689 C CA . LYS A 1 89 ? 12.889 -4.471 -2.326 1.00 91.88 89 LYS A CA 1
ATOM 690 C C . LYS A 1 89 ? 13.081 -5.064 -3.716 1.00 91.88 89 LYS A C 1
ATOM 692 O O . LYS A 1 89 ? 12.978 -6.272 -3.900 1.00 91.88 89 LYS A O 1
ATOM 697 N N . GLY A 1 90 ? 13.347 -4.198 -4.692 1.00 86.94 90 GLY A N 1
ATOM 698 C CA . GLY A 1 90 ? 13.519 -4.565 -6.099 1.00 86.94 90 GLY A CA 1
ATOM 699 C C . GLY A 1 90 ? 12.264 -5.072 -6.824 1.00 86.94 90 GLY A C 1
ATOM 700 O O . GLY A 1 90 ? 12.323 -5.262 -8.038 1.00 86.94 90 GLY A O 1
ATOM 701 N N . ALA A 1 91 ? 11.135 -5.273 -6.135 1.00 88.25 91 ALA A N 1
ATOM 702 C CA . ALA A 1 91 ? 9.935 -5.817 -6.758 1.00 88.25 91 ALA A CA 1
ATOM 703 C C . ALA A 1 91 ? 9.190 -4.769 -7.611 1.00 88.25 91 ALA A C 1
ATOM 705 O O . ALA A 1 91 ? 9.145 -3.591 -7.236 1.00 88.25 91 ALA A O 1
ATOM 706 N N . PRO A 1 92 ? 8.582 -5.182 -8.743 1.00 85.56 92 PRO A N 1
ATOM 707 C CA . PRO A 1 92 ? 7.658 -4.362 -9.522 1.00 85.56 92 PRO A CA 1
ATOM 708 C C . PRO A 1 92 ? 6.236 -4.407 -8.933 1.00 85.56 92 PRO A C 1
ATOM 710 O O . PRO A 1 92 ? 5.956 -5.191 -8.034 1.00 85.56 92 PRO A O 1
ATOM 713 N N . HIS A 1 93 ? 5.315 -3.607 -9.486 1.00 84.44 93 HIS A N 1
ATOM 714 C CA . HIS A 1 93 ? 3.914 -3.516 -9.033 1.00 84.44 93 HIS A CA 1
ATOM 715 C C . HIS A 1 93 ? 3.210 -4.882 -8.883 1.00 84.44 93 HIS A C 1
ATOM 717 O O . HIS A 1 93 ? 2.561 -5.135 -7.874 1.00 84.44 93 HIS A O 1
ATOM 723 N N . CYS A 1 94 ? 3.358 -5.771 -9.871 1.00 85.69 94 CYS A N 1
ATOM 724 C CA . CYS A 1 94 ? 2.819 -7.134 -9.824 1.00 85.69 94 CYS A CA 1
ATOM 725 C C . CYS A 1 94 ? 3.855 -8.079 -9.199 1.00 85.69 94 CYS A C 1
ATOM 727 O O . CYS A 1 94 ? 4.514 -8.843 -9.909 1.00 85.69 94 CYS A O 1
ATOM 729 N N . ILE A 1 95 ? 4.049 -7.965 -7.882 1.00 84.38 95 ILE A N 1
ATOM 730 C CA . ILE A 1 95 ? 5.064 -8.699 -7.105 1.00 84.38 95 ILE A CA 1
ATOM 731 C C . ILE A 1 95 ? 4.950 -10.210 -7.342 1.00 84.38 95 ILE A C 1
ATOM 733 O O . ILE A 1 95 ? 5.948 -10.898 -7.526 1.00 84.38 95 ILE A O 1
ATOM 737 N N . GLU A 1 96 ? 3.730 -10.729 -7.413 1.00 78.62 96 GLU A N 1
ATOM 738 C CA . GLU A 1 96 ? 3.418 -12.141 -7.628 1.00 78.62 96 GLU A CA 1
ATOM 739 C C . GLU A 1 96 ? 3.835 -12.678 -9.005 1.00 78.62 96 GLU A C 1
ATOM 741 O O . GLU A 1 96 ? 3.894 -13.890 -9.200 1.00 78.62 96 GLU A O 1
ATOM 746 N N . LEU A 1 97 ? 4.115 -11.785 -9.957 1.00 71.25 97 LEU A N 1
ATOM 747 C CA . LEU A 1 97 ? 4.564 -12.119 -11.310 1.00 71.25 97 LEU A CA 1
ATOM 748 C C . LEU A 1 97 ? 6.062 -11.860 -11.513 1.00 71.25 97 LEU A C 1
ATOM 750 O O . LEU A 1 97 ? 6.560 -12.007 -12.631 1.00 71.25 97 LEU A O 1
ATOM 754 N N . SER A 1 98 ? 6.769 -11.436 -10.464 1.00 65.38 98 SER A N 1
ATOM 755 C CA . SER A 1 98 ? 8.217 -11.243 -10.514 1.00 65.38 98 SER A CA 1
ATOM 756 C C . SER A 1 98 ? 8.960 -12.587 -10.488 1.00 65.38 98 SER A C 1
ATOM 758 O O . SER A 1 98 ? 8.480 -13.560 -9.904 1.00 65.38 98 SER A O 1
ATOM 760 N N . TYR A 1 99 ? 10.091 -12.647 -11.198 1.00 57.94 99 TYR A N 1
ATOM 761 C CA . TYR A 1 99 ? 10.937 -13.833 -11.396 1.00 57.94 99 TYR A CA 1
ATOM 762 C C . TYR A 1 99 ? 12.231 -13.761 -10.587 1.00 57.94 99 TYR A C 1
ATOM 764 O O . TYR A 1 99 ? 12.778 -12.642 -10.449 1.00 57.94 99 TYR A O 1
#

Secondary structure (DSSP, 8-state):
-PPTTSS-HHHHHTHHHHHTT----HHHHHHIIIIIGGGHHHHHHTT--S-EEEEEETT-SSS--SHHHHHHHHTT-TT-S-EEEEEETT--SSGGG--

pLDDT: mean 84.32, std 13.53, range [50.56, 98.44]

Foldseek 3Di:
DQDPPLDDPVVVVCVCVVPVDPVVPVVNVVCCVVQPPPNNVLVVLCPDAEEEEEEAECREPPDNQDPVRQVVNQVSNNNYPYYHTYYDYPAYPPNVPDD

Radius of gyration: 15.97 Å; chains: 1; bounding box: 31×28×43 Å

Organism: Cytospora chrysosperma (NCBI:txid252740)

Sequence (99 aa):
MIPRGTADAAIHEQGRRLYDRMHVPYVKISDYKAIWAGGKWRDLCGRVKVPVMIDLAELDALWMGTEEHAREFAGGFAASGRVDASVVKGAPHCIELSY